Protein AF-A0A267FVJ4-F1 (afdb_monomer_lite)

Organism: NCBI:txid282301

InterPro domains:
  IPR012576 NADH dehydrogenase [ubiquinone] 1 beta subcomplex subunit 3 [PF08122] (53-110)
  IPR012576 NADH dehydrogenase [ubiquinone] 1 beta subcomplex subunit 3 [PTHR15082] (15-111)

Foldseek 3Di:
DCDDPPPPDPPDDDDDDDDDDDDDDDPDLVVQDLVQAVVLVVVQVVCVVVVHGDPCSSVCRVVRGPVNDDPVVNVVCCVVCVCVVVVVVVVVVVVVVVVVVVVVVVVVPPPPDDDDD

Sequence (117 aa):
YHINKQTKLAVSMGGDSHGHGTKWIPPDWRQYKIQDAPRVQQHVDRLAAIGLKDPWARNEVWRYHSEFYKPPNRWIMWLITRGAPYGIAAFGTVIVLEKLYGYVNRKHGHDGHAKHH

pLDDT: mean 78.07, std 19.04, range [36.47, 97.69]

Structure (mmCIF, N/CA/C/O backbone):
data_AF-A0A267FVJ4-F1
#
_entry.id   AF-A0A267FVJ4-F1
#
loop_
_atom_site.group_PDB
_atom_site.id
_atom_site.type_symbol
_atom_site.label_atom_id
_atom_site.label_alt_id
_atom_site.label_comp_id
_atom_site.label_asym_id
_atom_site.label_entity_id
_atom_site.label_seq_id
_atom_site.pdbx_PDB_ins_code
_atom_site.Cartn_x
_atom_site.Cartn_y
_atom_site.Cartn_z
_atom_site.occupancy
_atom_site.B_iso_or_equiv
_atom_site.auth_seq_id
_atom_site.auth_comp_id
_atom_site.auth_asym_id
_atom_site.auth_atom_id
_atom_site.pdbx_PDB_model_num
ATOM 1 N N . TYR A 1 1 ? -13.123 6.993 -12.124 1.00 36.47 1 TYR A N 1
ATOM 2 C CA . TYR A 1 1 ? -13.735 8.306 -11.835 1.00 36.47 1 TYR A CA 1
ATOM 3 C C . TYR A 1 1 ? -15.230 8.137 -11.588 1.00 36.47 1 TYR A C 1
ATOM 5 O O . TYR A 1 1 ? -16.004 8.196 -12.532 1.00 36.47 1 TYR A O 1
ATOM 13 N N . HIS A 1 2 ? -15.644 7.845 -10.354 1.00 37.25 2 HIS A N 1
ATOM 14 C CA . HIS A 1 2 ? -17.054 7.812 -9.937 1.00 37.25 2 HIS A CA 1
ATOM 15 C C . HIS A 1 2 ? -17.149 8.572 -8.611 1.00 37.25 2 HIS A C 1
ATOM 17 O O . HIS A 1 2 ? -17.049 7.991 -7.538 1.00 37.25 2 HIS A O 1
ATOM 23 N N . ILE A 1 3 ? -17.247 9.898 -8.697 1.00 46.06 3 ILE A N 1
ATOM 24 C CA . ILE A 1 3 ? -17.482 10.752 -7.531 1.00 46.06 3 ILE A CA 1
ATOM 25 C C . ILE A 1 3 ? -19.000 10.844 -7.370 1.00 46.06 3 ILE A C 1
ATOM 27 O O . ILE A 1 3 ? -19.703 11.321 -8.263 1.00 46.06 3 ILE A O 1
ATOM 31 N N . ASN A 1 4 ? -19.504 10.304 -6.261 1.00 48.50 4 ASN A N 1
ATOM 32 C CA . ASN A 1 4 ? -20.924 10.258 -5.931 1.00 48.50 4 ASN A CA 1
ATOM 33 C C . ASN A 1 4 ? -21.545 11.664 -5.890 1.00 48.50 4 ASN A C 1
ATOM 35 O O . ASN A 1 4 ? -21.039 12.576 -5.238 1.00 48.50 4 ASN A O 1
ATOM 39 N N . LYS A 1 5 ? -22.692 11.801 -6.562 1.00 43.50 5 LYS A N 1
ATOM 40 C CA . LYS A 1 5 ? -23.530 13.004 -6.705 1.00 43.50 5 LYS A CA 1
ATOM 41 C C . LYS A 1 5 ? -24.253 13.414 -5.403 1.00 43.50 5 LYS A C 1
ATOM 43 O O . LYS A 1 5 ? -25.448 13.680 -5.432 1.00 43.50 5 LYS A O 1
ATOM 48 N N . GLN A 1 6 ? -23.571 13.443 -4.258 1.00 41.16 6 GLN A N 1
ATOM 49 C CA . GLN A 1 6 ? -24.171 13.821 -2.962 1.00 41.16 6 GLN A CA 1
ATOM 50 C C . GLN A 1 6 ? -23.848 15.266 -2.536 1.00 41.16 6 GLN A C 1
ATOM 52 O O . GLN A 1 6 ? -24.253 15.720 -1.472 1.00 41.16 6 GLN A O 1
ATOM 57 N N . THR A 1 7 ? -23.174 16.046 -3.384 1.00 45.53 7 THR A N 1
ATOM 58 C CA . THR A 1 7 ? -22.703 17.409 -3.076 1.00 45.53 7 THR A CA 1
ATOM 59 C C . THR A 1 7 ? -23.783 18.501 -3.057 1.00 45.53 7 THR A C 1
ATOM 61 O O . THR A 1 7 ? -23.440 19.677 -2.984 1.00 45.53 7 THR A O 1
ATOM 64 N N . LYS A 1 8 ? -25.084 18.174 -3.108 1.00 44.53 8 LYS A N 1
ATOM 65 C CA . LYS A 1 8 ? -26.155 19.190 -3.201 1.00 44.53 8 LYS A CA 1
ATOM 66 C C . LYS A 1 8 ? -26.909 19.521 -1.911 1.00 44.53 8 LYS A C 1
ATOM 68 O O . LYS A 1 8 ? -27.762 20.396 -1.958 1.00 44.53 8 LYS A O 1
ATOM 73 N N . LEU A 1 9 ? -26.599 18.912 -0.767 1.00 46.81 9 LEU A N 1
ATOM 74 C CA . LEU A 1 9 ? -27.324 19.182 0.486 1.00 46.81 9 LEU A CA 1
ATOM 75 C C . LEU A 1 9 ? -26.365 19.450 1.653 1.00 46.81 9 LEU A C 1
ATOM 77 O O . LEU A 1 9 ? -26.412 18.792 2.686 1.00 46.81 9 LEU A O 1
ATOM 81 N N . ALA A 1 10 ? -25.468 20.424 1.491 1.00 48.44 10 ALA A N 1
ATOM 82 C CA . ALA A 1 10 ? -24.702 20.958 2.612 1.00 48.44 10 ALA A CA 1
ATOM 83 C C . ALA A 1 10 ? -25.587 21.940 3.399 1.00 48.44 10 ALA A C 1
ATOM 85 O O . ALA A 1 10 ? -25.569 23.146 3.159 1.00 48.44 10 ALA A O 1
ATOM 86 N N . VAL A 1 11 ? -26.389 21.411 4.327 1.00 45.78 11 VAL A N 1
ATOM 87 C CA . VAL A 1 11 ? -26.979 22.214 5.402 1.00 45.78 11 VAL A CA 1
ATOM 88 C C . VAL A 1 11 ? -25.825 22.760 6.241 1.00 45.78 11 VAL A C 1
ATOM 90 O O . VAL A 1 11 ? -25.081 22.025 6.887 1.00 45.78 11 VAL A O 1
ATOM 93 N N . SER A 1 12 ? -25.656 24.074 6.148 1.00 55.22 12 SER A N 1
ATOM 94 C CA . SER A 1 12 ? -24.748 24.887 6.943 1.00 55.22 12 SER A CA 1
ATOM 95 C C . SER A 1 12 ? -25.105 24.779 8.425 1.00 55.22 12 SER A C 1
ATOM 97 O O . SER A 1 12 ? -26.058 25.418 8.859 1.00 55.22 12 SER A O 1
ATOM 99 N N . MET A 1 13 ? -24.330 24.030 9.212 1.00 50.88 13 MET A N 1
ATOM 100 C CA . MET A 1 13 ? -24.300 24.187 10.670 1.00 50.88 13 MET A CA 1
ATOM 101 C C . MET A 1 13 ? -22.864 24.073 11.202 1.00 50.88 13 MET A C 1
ATOM 103 O O . MET A 1 13 ? -22.277 22.996 11.184 1.00 50.88 13 MET A O 1
ATOM 107 N N . GLY A 1 14 ? -22.339 25.205 11.694 1.00 43.03 14 GLY A N 1
ATOM 108 C CA . GLY A 1 14 ? -21.360 25.264 12.789 1.00 43.03 14 GLY A CA 1
ATOM 109 C C . GLY A 1 14 ? -19.920 25.684 12.458 1.00 43.03 14 GLY A C 1
ATOM 110 O O . GLY A 1 14 ? -19.122 24.843 12.062 1.00 43.03 14 GLY A O 1
ATOM 111 N N . GLY A 1 15 ? -19.581 26.952 12.747 1.00 44.69 15 GLY A N 1
ATOM 112 C CA . GLY A 1 15 ? -18.303 27.333 13.381 1.00 44.69 15 GLY A CA 1
ATOM 113 C C . GLY A 1 15 ? -17.193 27.942 12.514 1.00 44.69 15 GLY A C 1
ATOM 114 O O . GLY A 1 15 ? -16.357 27.211 11.999 1.00 44.69 15 GLY A O 1
ATOM 115 N N . ASP A 1 16 ? -17.224 29.274 12.389 1.00 48.03 16 ASP A N 1
ATOM 116 C CA . ASP A 1 16 ? -16.135 30.281 12.395 1.00 48.03 16 ASP A CA 1
ATOM 117 C C . ASP A 1 16 ? -14.675 29.887 12.060 1.00 48.03 16 ASP A C 1
ATOM 119 O O . ASP A 1 16 ? -14.141 28.939 12.616 1.00 48.03 16 ASP A O 1
ATOM 123 N N . SER A 1 17 ? -13.864 30.543 11.214 1.00 53.19 17 SER A N 1
ATOM 124 C CA . SER A 1 17 ? -13.786 31.865 10.543 1.00 53.19 17 SER A CA 1
ATOM 125 C C . SER A 1 17 ? -12.394 32.494 10.754 1.00 53.19 17 SER A C 1
ATOM 127 O O . SER A 1 17 ? -12.295 33.619 11.216 1.00 53.19 17 SER A O 1
ATOM 129 N N . HIS A 1 18 ? -11.298 31.831 10.350 1.00 49.66 18 HIS A N 1
ATOM 130 C CA . HIS A 1 18 ? -10.003 32.495 10.091 1.00 49.66 18 HIS A CA 1
ATOM 131 C C . HIS A 1 18 ? -9.496 32.104 8.698 1.00 49.66 18 HIS A C 1
ATOM 133 O O . HIS A 1 18 ? -9.329 30.928 8.377 1.00 49.66 18 HIS A O 1
ATOM 139 N N . GLY A 1 19 ? -9.369 33.109 7.832 1.00 51.84 19 GLY A N 1
ATOM 140 C CA . GLY A 1 19 ? -9.182 32.937 6.400 1.00 51.84 19 GLY A CA 1
ATOM 141 C C . GLY A 1 19 ? -7.773 32.511 6.022 1.00 51.84 19 GLY A C 1
ATOM 142 O O . GLY A 1 19 ? -6.852 33.278 6.225 1.00 51.84 19 GLY A O 1
ATOM 143 N N . HIS A 1 20 ? -7.650 31.346 5.384 1.00 53.75 20 HIS A N 1
ATOM 144 C CA . HIS A 1 20 ? -6.640 31.022 4.375 1.00 53.75 20 HIS A CA 1
ATOM 145 C C . HIS A 1 20 ? -7.162 29.836 3.549 1.00 53.75 20 HIS A C 1
ATOM 147 O O . HIS A 1 20 ? -7.369 28.752 4.084 1.00 53.75 20 HIS A O 1
ATOM 153 N N . GLY A 1 21 ? -7.355 30.032 2.242 1.00 55.88 21 GLY A N 1
ATOM 154 C CA . GLY A 1 21 ? -7.611 28.943 1.295 1.00 55.88 21 GLY A CA 1
ATOM 155 C C . GLY A 1 21 ? -9.002 28.305 1.382 1.00 55.88 21 GLY A C 1
ATOM 156 O O . GLY A 1 21 ? -9.750 28.477 2.338 1.00 55.88 21 GLY A O 1
ATOM 157 N N . THR A 1 22 ? -9.372 27.596 0.317 1.00 63.12 22 THR A N 1
ATOM 158 C CA . THR A 1 22 ? -10.612 26.816 0.191 1.00 63.12 22 THR A CA 1
ATOM 159 C C . THR A 1 22 ? -10.974 26.112 1.498 1.00 63.12 22 THR A C 1
ATOM 161 O O . THR A 1 22 ? -10.163 25.335 2.001 1.00 63.12 22 THR A O 1
ATOM 164 N N . LYS A 1 23 ? -12.187 26.360 2.018 1.00 77.56 23 LYS A N 1
ATOM 165 C CA . LYS A 1 23 ? -12.740 25.686 3.202 1.00 77.56 23 LYS A CA 1
ATOM 166 C C . LYS A 1 23 ? -12.528 24.183 3.045 1.00 77.56 23 LYS A C 1
ATOM 168 O O . LYS A 1 23 ? -13.168 23.557 2.202 1.00 77.56 23 LYS A O 1
ATOM 173 N N . TRP A 1 24 ? -11.596 23.621 3.810 1.00 79.19 24 TRP A N 1
ATOM 174 C CA . TRP A 1 24 ? -11.385 22.183 3.816 1.00 79.19 24 TRP A CA 1
ATOM 175 C C . TRP A 1 24 ? -12.647 21.539 4.383 1.00 79.19 24 TRP A C 1
ATOM 177 O O . TRP A 1 24 ? -13.044 21.814 5.515 1.00 79.19 24 TRP A O 1
ATOM 187 N N . ILE A 1 25 ? -13.317 20.741 3.557 1.00 83.56 25 ILE A N 1
ATOM 188 C CA . ILE A 1 25 ? -14.493 19.982 3.965 1.00 83.56 25 ILE A CA 1
ATOM 189 C C . ILE A 1 25 ? -13.978 18.588 4.328 1.00 83.56 25 ILE A C 1
ATOM 191 O O . ILE A 1 25 ? -13.548 17.867 3.419 1.00 83.56 25 ILE A O 1
ATOM 195 N N . PRO A 1 26 ? -13.971 18.203 5.619 1.00 81.06 26 PRO A N 1
ATOM 196 C CA . PRO A 1 26 ? -13.640 16.840 6.001 1.00 81.06 26 PRO A CA 1
ATOM 197 C C . PRO A 1 26 ? -14.568 15.875 5.261 1.00 81.06 26 PRO A C 1
ATOM 199 O O . PRO A 1 26 ? -15.771 16.139 5.161 1.00 81.06 26 PRO A O 1
ATOM 202 N N . PRO A 1 27 ? -14.045 14.757 4.742 1.00 83.81 27 PRO A N 1
ATOM 203 C CA . PRO A 1 27 ? -14.901 13.769 4.119 1.00 83.81 27 PRO A CA 1
ATOM 204 C C . PRO A 1 27 ? -15.776 13.081 5.181 1.00 83.81 27 PRO A C 1
ATOM 206 O O . PRO A 1 27 ? -15.393 12.994 6.351 1.00 83.81 27 PRO A O 1
ATOM 209 N N . ASP A 1 28 ? -16.958 12.602 4.782 1.00 88.00 28 ASP A N 1
ATOM 210 C CA . ASP A 1 28 ? -17.915 11.980 5.707 1.00 88.00 28 ASP A CA 1
ATOM 211 C C . ASP A 1 28 ? -17.288 10.755 6.388 1.00 88.00 28 ASP A C 1
ATOM 213 O O . ASP A 1 28 ? -16.820 9.825 5.734 1.00 88.00 28 ASP A O 1
ATOM 217 N N . TRP A 1 29 ? -17.310 10.727 7.719 1.00 83.81 29 TRP A N 1
ATOM 218 C CA . TRP A 1 29 ? -16.747 9.643 8.521 1.00 83.81 29 TRP A CA 1
ATOM 219 C C . TRP A 1 29 ? -17.422 8.289 8.257 1.00 83.81 29 TRP A C 1
ATOM 221 O O . TRP A 1 29 ? -16.806 7.242 8.465 1.00 83.81 29 TRP A O 1
ATOM 231 N N . ARG A 1 30 ? -18.678 8.286 7.788 1.00 88.38 30 ARG A N 1
ATOM 232 C CA . ARG A 1 30 ? -19.457 7.066 7.508 1.00 88.38 30 ARG A CA 1
ATOM 233 C C . ARG A 1 30 ? -18.926 6.258 6.330 1.00 88.38 30 ARG A C 1
ATOM 235 O O . ARG A 1 30 ? -19.276 5.086 6.199 1.00 88.38 30 ARG A O 1
ATOM 242 N N . GLN A 1 31 ? -18.099 6.866 5.483 1.00 87.50 31 GLN A N 1
ATOM 243 C CA . GLN A 1 31 ? -17.513 6.178 4.338 1.00 87.50 31 GLN A CA 1
ATOM 244 C C . GLN A 1 31 ? -16.462 5.138 4.754 1.00 87.50 31 GLN A C 1
ATOM 246 O O . GLN A 1 31 ? -16.230 4.188 4.019 1.00 87.50 31 GLN A O 1
ATOM 251 N N . TYR A 1 32 ? -15.842 5.289 5.930 1.00 87.50 32 TYR A N 1
ATOM 252 C CA . TYR A 1 32 ? -14.772 4.405 6.384 1.00 87.50 32 TYR A CA 1
ATOM 253 C C . TYR A 1 32 ? -15.344 3.142 7.037 1.00 87.50 32 TYR A C 1
ATOM 255 O O . TYR A 1 32 ? -15.692 3.137 8.225 1.00 87.50 32 TYR A O 1
ATOM 263 N N . LYS A 1 33 ? -15.428 2.049 6.271 1.00 90.44 33 LYS A N 1
ATOM 264 C CA . LYS A 1 33 ? -15.848 0.732 6.771 1.00 90.44 33 LYS A CA 1
ATOM 265 C C . LYS A 1 33 ? -14.640 -0.179 6.960 1.00 90.44 33 LYS A C 1
ATOM 267 O O . LYS A 1 33 ? -13.682 -0.142 6.199 1.00 90.44 33 LYS A O 1
ATOM 272 N N . ILE A 1 34 ? -14.706 -1.051 7.967 1.00 87.88 34 ILE A N 1
ATOM 273 C CA . ILE A 1 34 ? -13.615 -1.992 8.294 1.00 87.88 34 ILE A CA 1
ATOM 274 C C . ILE A 1 34 ? -13.311 -2.929 7.109 1.00 87.88 34 ILE A C 1
ATOM 276 O O . ILE A 1 34 ? -12.156 -3.260 6.857 1.00 87.88 34 ILE A O 1
ATOM 280 N N . GLN A 1 35 ? -14.342 -3.266 6.332 1.00 87.44 35 GLN A N 1
ATOM 281 C CA . GLN A 1 35 ? -14.269 -4.109 5.134 1.00 87.44 35 GLN A CA 1
ATOM 282 C C . GLN A 1 35 ? -13.340 -3.540 4.049 1.00 87.44 35 GLN A C 1
ATOM 284 O O . GLN A 1 35 ? -12.730 -4.304 3.305 1.00 87.44 35 GLN A O 1
ATOM 289 N N . ASP A 1 36 ? -13.182 -2.216 3.991 1.00 87.88 36 ASP A N 1
ATOM 290 C CA . ASP A 1 36 ? -12.381 -1.536 2.967 1.00 87.88 36 ASP A CA 1
ATOM 291 C C . ASP A 1 36 ? -10.876 -1.505 3.309 1.00 87.88 36 ASP A C 1
ATOM 293 O O . ASP A 1 36 ? -10.045 -1.069 2.501 1.00 87.88 36 ASP A O 1
ATOM 297 N N . ALA A 1 37 ? -10.509 -1.990 4.503 1.00 90.62 37 ALA A N 1
ATOM 298 C CA . ALA A 1 37 ? -9.147 -2.052 5.019 1.00 90.62 37 ALA A CA 1
ATOM 299 C C . ALA A 1 37 ? -8.792 -3.489 5.465 1.00 90.62 37 ALA A C 1
ATOM 301 O O . ALA A 1 37 ? -8.918 -3.829 6.646 1.00 90.62 37 ALA A O 1
ATOM 302 N N . PRO A 1 38 ? -8.258 -4.336 4.559 1.00 90.44 38 PRO A N 1
ATOM 303 C CA . PRO A 1 38 ? -7.976 -5.749 4.841 1.00 90.44 38 PRO A CA 1
ATOM 304 C C . PRO A 1 38 ? -7.093 -5.985 6.072 1.00 90.44 38 PRO A C 1
ATOM 306 O O . PRO A 1 38 ? -7.283 -6.947 6.810 1.00 90.44 38 PRO A O 1
ATOM 309 N N . ARG A 1 39 ? -6.134 -5.087 6.329 1.00 89.00 39 ARG A N 1
ATOM 310 C CA . ARG A 1 39 ? -5.226 -5.189 7.480 1.00 89.00 39 ARG A CA 1
ATOM 311 C C . ARG A 1 39 ? -5.939 -4.959 8.816 1.00 89.00 39 ARG A C 1
ATOM 313 O O . ARG A 1 39 ? -5.615 -5.626 9.796 1.00 89.00 39 ARG A O 1
ATOM 320 N N . VAL A 1 40 ? -6.896 -4.031 8.844 1.00 92.31 40 VAL A N 1
ATOM 321 C CA . VAL A 1 40 ? -7.716 -3.748 10.031 1.00 92.31 40 VAL A CA 1
ATOM 322 C C . VAL A 1 40 ? -8.688 -4.900 10.258 1.00 92.31 40 VAL A C 1
ATOM 324 O O . VAL A 1 40 ? -8.799 -5.378 11.381 1.00 92.31 40 VAL A O 1
ATOM 327 N N . GLN A 1 41 ? -9.304 -5.422 9.193 1.00 93.38 41 GLN A N 1
ATOM 328 C CA . GLN A 1 41 ? -10.161 -6.606 9.280 1.00 93.38 41 GLN A CA 1
ATOM 329 C C . GLN A 1 41 ? -9.410 -7.800 9.898 1.00 93.38 41 GLN A C 1
ATOM 331 O O . GLN A 1 41 ? -9.855 -8.344 10.901 1.00 93.38 41 GLN A O 1
ATOM 336 N N . GLN A 1 42 ? -8.202 -8.113 9.416 1.00 93.25 42 GLN A N 1
ATOM 337 C CA . GLN A 1 42 ? -7.352 -9.167 9.994 1.00 93.25 42 GLN A CA 1
ATOM 338 C C . GLN A 1 42 ? -6.965 -8.925 11.461 1.00 93.25 42 GLN A C 1
ATOM 340 O O . GLN A 1 42 ? -6.647 -9.865 12.191 1.00 93.25 42 GLN A O 1
ATOM 345 N N . HIS A 1 43 ? -6.882 -7.667 11.896 1.00 93.88 43 HIS A N 1
ATOM 346 C CA . HIS A 1 43 ? -6.633 -7.346 13.297 1.00 93.88 43 HIS A CA 1
ATOM 347 C C . HIS A 1 43 ? -7.872 -7.627 14.148 1.00 93.88 43 HIS A C 1
ATOM 349 O O . HIS A 1 43 ? -7.763 -8.322 15.156 1.00 93.88 43 HIS A O 1
ATOM 355 N N . VAL A 1 44 ? -9.041 -7.169 13.693 1.00 94.56 44 VAL A N 1
ATOM 356 C CA . VAL A 1 44 ? -10.332 -7.421 14.342 1.00 94.56 44 VAL A CA 1
ATOM 357 C C . VAL A 1 44 ? -10.621 -8.918 14.427 1.00 94.56 44 VAL A C 1
ATOM 359 O O . VAL A 1 44 ? -11.005 -9.383 15.493 1.00 94.56 44 VAL A O 1
ATOM 362 N N . ASP A 1 45 ? -10.366 -9.686 13.367 1.00 94.62 45 ASP A N 1
ATOM 363 C CA . ASP A 1 45 ? -10.596 -11.136 13.351 1.00 94.62 45 ASP A CA 1
ATOM 364 C C . ASP A 1 45 ? -9.696 -11.866 14.364 1.00 94.62 45 ASP A C 1
ATOM 366 O O . ASP A 1 45 ? -10.148 -12.760 15.079 1.00 94.62 45 ASP A O 1
ATOM 370 N N . ARG A 1 46 ? -8.429 -11.445 14.494 1.00 95.44 46 ARG A N 1
ATOM 371 C CA . ARG A 1 46 ? -7.504 -11.988 15.506 1.00 95.44 46 ARG A CA 1
ATOM 372 C C . ARG A 1 46 ? -7.926 -11.641 16.929 1.00 95.44 46 ARG A C 1
ATOM 374 O O . ARG A 1 46 ? -7.780 -12.476 17.815 1.00 95.44 46 ARG A O 1
ATOM 381 N N . LEU A 1 47 ? -8.435 -10.431 17.152 1.00 95.38 47 LEU A N 1
ATOM 382 C CA . LEU A 1 47 ? -8.971 -10.035 18.453 1.00 95.38 47 LEU A CA 1
ATOM 383 C C . LEU A 1 47 ? -10.256 -10.803 18.777 1.00 95.38 47 LEU A C 1
ATOM 385 O O . LEU A 1 47 ? -10.406 -11.307 19.885 1.00 95.38 47 LEU A O 1
ATOM 389 N N . ALA A 1 48 ? -11.139 -10.982 17.797 1.00 94.88 48 ALA A N 1
ATOM 390 C CA . ALA A 1 48 ? -12.358 -11.761 17.963 1.00 94.88 48 ALA A CA 1
ATOM 391 C C . ALA A 1 48 ? -12.053 -13.228 18.306 1.00 94.88 48 ALA A C 1
ATOM 393 O O . ALA A 1 48 ? -12.739 -13.809 19.144 1.00 94.88 48 ALA A O 1
ATOM 394 N N . ALA A 1 49 ? -10.984 -13.802 17.739 1.00 96.06 49 ALA A N 1
ATOM 395 C CA . ALA A 1 49 ? -10.530 -15.157 18.058 1.00 96.06 49 ALA A CA 1
ATOM 396 C C . ALA A 1 49 ? -10.115 -15.339 19.531 1.00 96.06 49 ALA A C 1
ATOM 398 O O . ALA A 1 49 ? -10.200 -16.447 20.052 1.00 96.06 49 ALA A O 1
ATOM 399 N N . ILE A 1 50 ? -9.705 -14.265 20.212 1.00 96.56 50 ILE A N 1
ATOM 400 C CA . ILE A 1 50 ? -9.398 -14.260 21.653 1.00 96.56 50 ILE A CA 1
ATOM 401 C C . ILE A 1 50 ? -10.542 -13.670 22.501 1.00 96.56 50 ILE A C 1
ATOM 403 O O . ILE A 1 50 ? -10.363 -13.425 23.691 1.00 96.56 50 ILE A O 1
ATOM 407 N N . GLY A 1 51 ? -11.712 -13.418 21.902 1.00 95.50 51 GLY A N 1
ATOM 408 C CA . GLY A 1 51 ? -12.878 -12.840 22.579 1.00 95.50 51 GLY A CA 1
ATOM 409 C C . GLY A 1 51 ? -12.779 -11.336 22.865 1.00 95.50 51 GLY A C 1
ATOM 410 O O . GLY A 1 51 ? -13.590 -10.805 23.623 1.00 95.50 51 GLY A O 1
ATOM 411 N N . LEU A 1 52 ? -11.810 -10.633 22.270 1.00 95.94 52 LEU A N 1
ATOM 412 C CA . LEU A 1 52 ? -11.615 -9.193 22.434 1.00 95.94 52 LEU A CA 1
ATOM 413 C C . LEU A 1 52 ? -12.215 -8.406 21.265 1.00 95.94 52 LEU A C 1
ATOM 415 O O . LEU A 1 52 ? -12.237 -8.853 20.118 1.00 95.94 52 LEU A O 1
ATOM 419 N N . LYS A 1 53 ? -12.666 -7.183 21.549 1.00 92.56 53 LYS A N 1
ATOM 420 C CA . LYS A 1 53 ? -13.190 -6.254 20.546 1.00 92.56 53 LYS A CA 1
ATOM 421 C C . LYS A 1 53 ? -12.486 -4.912 20.665 1.00 92.56 53 LYS A C 1
ATOM 423 O O . LYS A 1 53 ? -12.538 -4.289 21.720 1.00 92.56 53 LYS A O 1
ATOM 428 N N . ASP A 1 54 ? -11.884 -4.458 19.571 1.00 93.06 54 ASP A N 1
ATOM 429 C CA . ASP A 1 54 ? -11.286 -3.126 19.497 1.00 93.06 54 ASP A CA 1
ATOM 430 C C . ASP A 1 54 ? -12.341 -2.069 19.103 1.00 93.06 54 ASP A C 1
ATOM 432 O O . ASP A 1 54 ? -12.898 -2.135 18.000 1.00 93.06 54 ASP A O 1
ATOM 436 N N . PRO A 1 55 ? -12.647 -1.087 19.974 1.00 92.31 55 PRO A N 1
ATOM 437 C CA . PRO A 1 55 ? -13.571 -0.002 19.651 1.00 92.31 55 PRO A CA 1
ATOM 438 C C . PRO A 1 55 ? -12.995 1.012 18.646 1.00 92.31 55 PRO A C 1
ATOM 440 O O . PRO A 1 55 ? -13.768 1.726 18.003 1.00 92.31 55 PRO A O 1
ATOM 443 N N . TRP A 1 56 ? -11.670 1.066 18.474 1.00 92.50 56 TRP A N 1
ATOM 444 C CA . TRP A 1 56 ? -10.975 2.028 17.614 1.00 92.50 56 TRP A CA 1
ATOM 445 C C . TRP A 1 56 ? -10.691 1.514 16.204 1.00 92.50 56 TRP A C 1
ATOM 447 O O . TRP A 1 56 ? -10.269 2.303 15.360 1.00 92.50 56 TRP A O 1
ATOM 457 N N . ALA A 1 57 ? -11.018 0.258 15.894 1.00 90.62 57 ALA A N 1
ATOM 458 C CA . ALA A 1 57 ? -10.745 -0.350 14.592 1.00 90.62 57 ALA A CA 1
ATOM 459 C C . ALA A 1 57 ? -11.224 0.513 13.409 1.00 90.62 57 ALA A C 1
ATOM 461 O O . ALA A 1 57 ? -10.534 0.650 12.404 1.00 90.62 57 ALA A O 1
ATOM 462 N N . ARG A 1 58 ? -12.380 1.180 13.537 1.00 90.81 58 ARG A N 1
ATOM 463 C CA . ARG A 1 58 ? -12.904 2.076 12.489 1.00 90.81 58 ARG A CA 1
ATOM 464 C C . ARG A 1 58 ? -12.048 3.326 12.279 1.00 90.81 58 ARG A C 1
ATOM 466 O O . ARG A 1 58 ? -11.931 3.797 11.153 1.00 90.81 58 ARG A O 1
ATOM 473 N N . ASN A 1 59 ? -11.444 3.852 13.341 1.00 91.50 59 ASN A N 1
ATOM 474 C CA . ASN A 1 59 ? -10.539 4.993 13.256 1.00 91.50 59 ASN A CA 1
ATOM 475 C C . ASN A 1 59 ? -9.251 4.634 12.505 1.00 91.50 59 ASN A C 1
ATOM 477 O O . ASN A 1 59 ? -8.654 5.498 11.884 1.00 91.50 59 ASN A O 1
ATOM 481 N N . GLU A 1 60 ? -8.820 3.375 12.498 1.00 89.62 60 GLU A N 1
ATOM 482 C CA . GLU A 1 60 ? -7.618 2.981 11.755 1.00 89.62 60 GLU A CA 1
ATOM 483 C C . GLU A 1 60 ? -7.864 2.771 10.255 1.00 89.62 60 GLU A C 1
ATOM 485 O O . GLU A 1 60 ? -6.917 2.729 9.463 1.00 89.62 60 GLU A O 1
ATOM 490 N N . VAL A 1 61 ? -9.132 2.680 9.841 1.00 91.69 61 VAL A N 1
ATOM 491 C CA . VAL A 1 61 ? -9.516 2.402 8.453 1.00 91.69 61 VAL A CA 1
ATOM 492 C C . VAL A 1 61 ? -8.986 3.462 7.499 1.00 91.69 61 VAL A C 1
ATOM 494 O O . VAL A 1 61 ? -8.483 3.093 6.447 1.00 91.69 61 VAL A O 1
ATOM 497 N N . TRP A 1 62 ? -9.023 4.755 7.842 1.00 87.12 62 TRP A N 1
ATOM 498 C CA . TRP A 1 62 ? -8.561 5.805 6.918 1.00 87.12 62 TRP A CA 1
ATOM 499 C C . TRP A 1 62 ? -7.081 5.642 6.540 1.00 87.12 62 TRP A C 1
ATOM 501 O O . TRP A 1 62 ? -6.690 5.956 5.418 1.00 87.12 62 TRP A O 1
ATOM 511 N N . ARG A 1 63 ? -6.260 5.111 7.456 1.00 85.62 63 ARG A N 1
ATOM 512 C CA . ARG A 1 63 ? -4.822 4.904 7.244 1.00 85.62 63 ARG A CA 1
ATOM 513 C C . ARG A 1 63 ? -4.535 3.669 6.395 1.00 85.62 63 ARG A C 1
ATOM 515 O O . ARG A 1 63 ? -3.583 3.665 5.619 1.00 85.62 63 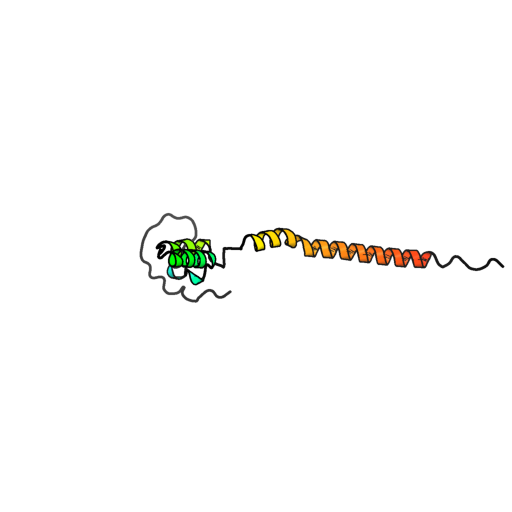ARG A O 1
ATOM 522 N N . TYR A 1 64 ? -5.339 2.623 6.561 1.00 87.62 64 TYR A N 1
ATOM 523 C CA . TYR A 1 64 ? -5.165 1.338 5.878 1.00 87.62 64 TYR A CA 1
ATOM 524 C C . TYR A 1 64 ? -6.176 1.099 4.758 1.00 87.62 64 TYR A C 1
ATOM 526 O O . TYR A 1 64 ? -6.277 -0.020 4.251 1.00 87.62 64 TYR A O 1
ATOM 534 N N . HIS A 1 65 ? -6.908 2.141 4.372 1.00 86.69 65 HIS A N 1
ATOM 535 C CA . HIS A 1 65 ? -7.870 2.090 3.289 1.00 86.69 65 HIS A CA 1
ATOM 536 C C . HIS A 1 65 ? -7.167 1.644 2.008 1.00 86.69 65 HIS A C 1
ATOM 538 O O . HIS A 1 65 ? -6.073 2.122 1.693 1.00 86.69 65 HIS A O 1
ATOM 544 N N . SER A 1 66 ? -7.801 0.740 1.265 1.00 77.44 66 SER A N 1
ATOM 545 C CA . SER A 1 66 ? -7.241 0.129 0.051 1.00 77.44 66 SER A CA 1
ATOM 546 C C . SER A 1 66 ? -6.769 1.134 -1.011 1.00 77.44 66 SER A C 1
ATOM 548 O O . SER A 1 66 ? -5.842 0.842 -1.766 1.00 77.44 66 SER A O 1
ATOM 550 N N . GLU A 1 67 ? -7.363 2.329 -1.048 1.00 78.81 67 GLU A N 1
ATOM 551 C CA . GLU A 1 67 ? -6.982 3.406 -1.971 1.00 78.81 67 GLU A CA 1
ATOM 552 C C . GLU A 1 67 ? -5.621 4.042 -1.648 1.00 78.81 67 GLU A C 1
ATOM 554 O O . GLU A 1 67 ? -4.873 4.404 -2.558 1.00 78.81 67 GLU A O 1
ATOM 559 N N . PHE A 1 68 ? -5.277 4.162 -0.364 1.00 77.75 68 PHE A N 1
ATOM 560 C CA . PHE A 1 68 ? -4.056 4.841 0.083 1.00 77.75 68 PHE A CA 1
ATOM 561 C C . PHE A 1 68 ? -2.955 3.851 0.456 1.00 77.75 68 PHE A C 1
ATOM 563 O O . PHE A 1 68 ? -1.768 4.107 0.241 1.00 77.75 68 PHE A O 1
ATOM 570 N N . TYR A 1 69 ? -3.338 2.698 1.000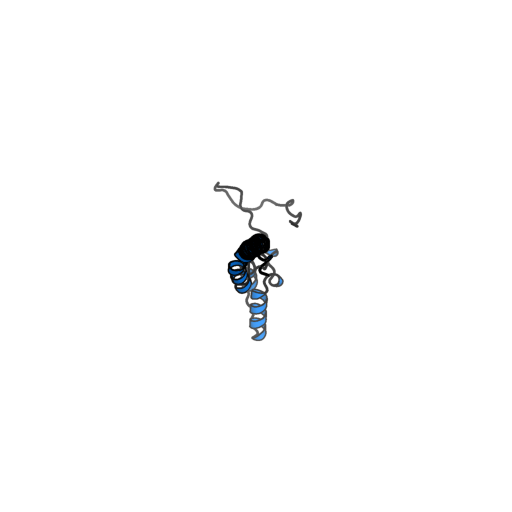 1.00 78.56 69 TYR A N 1
ATOM 571 C CA . TYR A 1 69 ? -2.399 1.701 1.475 1.00 78.56 69 TYR A CA 1
ATOM 572 C C . TYR A 1 69 ? -1.920 0.807 0.332 1.00 78.56 69 TYR A C 1
ATOM 574 O O . TYR A 1 69 ? -2.617 -0.097 -0.132 1.00 78.56 69 TYR A O 1
ATOM 582 N N . LYS A 1 70 ? -0.672 1.017 -0.092 1.00 76.31 70 LYS A N 1
ATOM 583 C CA . LYS A 1 70 ? 0.033 0.063 -0.949 1.00 76.31 70 LYS A CA 1
ATOM 584 C C . LYS A 1 70 ? 0.806 -0.916 -0.069 1.00 76.31 70 LYS A C 1
ATOM 586 O O . LYS A 1 70 ? 1.599 -0.471 0.761 1.00 76.31 70 LYS A O 1
ATOM 591 N N . PRO A 1 71 ? 0.626 -2.235 -0.247 1.00 78.75 71 PRO A N 1
ATOM 592 C CA . PRO A 1 71 ? 1.401 -3.193 0.518 1.00 78.75 71 PRO A CA 1
ATOM 593 C C . PRO A 1 71 ? 2.896 -3.042 0.164 1.00 78.75 71 PRO A C 1
ATOM 595 O O . PRO A 1 71 ? 3.232 -2.752 -0.992 1.00 78.75 71 PRO A O 1
ATOM 598 N N . PRO A 1 72 ? 3.805 -3.209 1.143 1.00 79.19 72 PRO A N 1
ATOM 599 C CA . PRO A 1 72 ? 5.223 -2.876 0.989 1.00 79.19 72 PRO A CA 1
ATOM 600 C C . PRO A 1 72 ? 5.898 -3.673 -0.133 1.00 79.19 72 PRO A C 1
ATOM 602 O O . PRO A 1 72 ? 6.719 -3.133 -0.866 1.00 79.19 72 PRO A O 1
ATOM 605 N N . ASN A 1 73 ? 5.486 -4.925 -0.344 1.00 81.75 73 ASN A N 1
ATOM 606 C CA . ASN A 1 73 ? 5.963 -5.765 -1.444 1.00 81.75 73 ASN A CA 1
ATOM 607 C C . ASN A 1 73 ? 5.668 -5.164 -2.833 1.00 81.75 73 ASN A C 1
ATOM 609 O O . ASN A 1 73 ? 6.539 -5.153 -3.700 1.00 81.75 73 ASN A O 1
ATOM 613 N N . ARG A 1 74 ? 4.466 -4.617 -3.042 1.00 81.94 74 ARG A N 1
ATOM 614 C CA . ARG A 1 74 ? 4.053 -3.984 -4.299 1.00 81.94 74 ARG A CA 1
ATOM 615 C C . ARG A 1 74 ? 4.804 -2.675 -4.522 1.00 81.94 74 ARG A C 1
ATOM 617 O O . ARG A 1 74 ? 5.139 -2.364 -5.659 1.00 81.94 74 ARG A O 1
ATOM 624 N N . TRP A 1 75 ? 5.083 -1.924 -3.457 1.00 83.81 75 TRP A N 1
ATOM 625 C CA . TRP A 1 75 ? 5.876 -0.698 -3.540 1.00 83.81 75 TRP A CA 1
ATOM 626 C C . TRP A 1 75 ? 7.341 -0.979 -3.894 1.00 83.81 75 TRP A C 1
ATOM 628 O O . TRP A 1 75 ? 7.867 -0.359 -4.815 1.00 83.81 75 TRP A O 1
ATOM 638 N N . ILE A 1 76 ? 7.968 -1.961 -3.239 1.00 87.12 76 ILE A N 1
ATOM 639 C CA . ILE A 1 76 ? 9.348 -2.377 -3.530 1.00 87.12 76 ILE A CA 1
ATOM 640 C C . ILE A 1 76 ? 9.462 -2.893 -4.966 1.00 87.12 76 ILE A C 1
ATOM 642 O O . ILE A 1 76 ? 10.339 -2.451 -5.705 1.00 87.12 76 ILE A O 1
ATOM 646 N N . MET A 1 77 ? 8.549 -3.771 -5.394 1.00 87.69 77 MET A N 1
ATOM 647 C CA . MET A 1 77 ? 8.557 -4.259 -6.774 1.00 87.69 77 MET A CA 1
ATOM 648 C C . MET A 1 77 ? 8.387 -3.121 -7.769 1.00 87.69 77 MET A C 1
ATOM 650 O O . MET A 1 77 ? 9.153 -3.043 -8.719 1.00 87.69 77 MET A O 1
ATOM 654 N N . TRP A 1 78 ? 7.470 -2.184 -7.519 1.00 88.56 78 TRP A N 1
ATOM 655 C CA . TRP A 1 78 ? 7.317 -1.006 -8.369 1.00 88.56 78 TRP A CA 1
ATOM 656 C C . TRP A 1 78 ? 8.598 -0.159 -8.446 1.00 88.56 78 TRP A C 1
ATOM 658 O O . TRP A 1 78 ? 8.974 0.278 -9.532 1.00 88.56 78 TRP A O 1
ATOM 668 N N . LEU A 1 79 ? 9.303 0.046 -7.328 1.00 87.50 79 LEU A N 1
ATOM 669 C CA . LEU A 1 79 ? 10.575 0.776 -7.314 1.00 87.50 79 LEU A CA 1
ATOM 670 C C . LEU A 1 79 ? 11.665 0.099 -8.146 1.00 87.50 79 LEU A C 1
ATOM 672 O O . LEU A 1 79 ? 12.436 0.798 -8.804 1.00 87.50 79 LEU A O 1
ATOM 676 N N . ILE A 1 80 ? 11.723 -1.233 -8.118 1.00 88.75 80 ILE A N 1
ATOM 677 C CA . ILE A 1 80 ? 12.699 -2.019 -8.878 1.00 88.75 80 ILE A CA 1
ATOM 678 C C . ILE A 1 80 ? 12.314 -2.046 -10.364 1.00 88.75 80 ILE A C 1
ATOM 680 O O . ILE A 1 80 ? 13.146 -1.795 -11.232 1.00 88.75 80 ILE A O 1
ATOM 684 N N . THR A 1 81 ? 11.045 -2.301 -10.685 1.00 91.75 81 THR A N 1
ATOM 685 C CA . THR A 1 81 ? 10.607 -2.552 -12.065 1.00 91.75 81 THR A CA 1
ATOM 686 C C . THR A 1 81 ? 10.263 -1.292 -12.854 1.00 91.75 81 THR A C 1
ATOM 688 O O . THR A 1 81 ? 10.114 -1.379 -14.071 1.00 91.75 81 THR A O 1
ATOM 691 N N . ARG A 1 82 ? 10.169 -0.108 -12.232 1.00 89.25 82 ARG A N 1
ATOM 692 C CA . ARG A 1 82 ? 9.862 1.153 -12.945 1.00 89.25 82 ARG A CA 1
ATOM 693 C C . ARG A 1 82 ? 10.833 1.477 -14.088 1.00 89.25 82 ARG A C 1
ATOM 695 O O . ARG A 1 82 ? 10.441 2.146 -15.037 1.00 89.25 82 ARG A O 1
ATOM 702 N N . GLY A 1 83 ? 12.084 1.016 -13.996 1.00 91.19 83 GLY A N 1
ATOM 703 C CA . GLY A 1 83 ? 13.120 1.219 -15.018 1.00 91.19 83 GLY A CA 1
ATOM 704 C C . GLY A 1 83 ? 13.208 0.105 -16.064 1.00 91.19 83 GLY A C 1
ATOM 705 O O . GLY A 1 83 ? 13.839 0.292 -17.103 1.00 91.19 83 GLY A O 1
ATOM 706 N N . ALA A 1 84 ? 12.552 -1.035 -15.825 1.00 94.12 84 ALA A N 1
ATOM 707 C CA . ALA A 1 84 ? 12.610 -2.200 -16.700 1.00 94.12 84 ALA A CA 1
ATOM 708 C C . ALA A 1 84 ? 12.237 -1.918 -18.171 1.00 94.12 84 ALA A C 1
ATOM 710 O O . ALA A 1 84 ? 12.985 -2.370 -19.037 1.00 94.12 84 ALA A O 1
ATOM 711 N N . PRO A 1 85 ? 11.166 -1.162 -18.510 1.00 94.12 85 PRO A N 1
ATOM 712 C CA . PRO A 1 85 ? 10.815 -0.948 -19.917 1.00 94.12 85 PRO A CA 1
ATOM 713 C C . PRO A 1 85 ? 11.897 -0.179 -20.686 1.00 94.12 85 PRO A C 1
ATOM 715 O O . PRO A 1 85 ? 12.198 -0.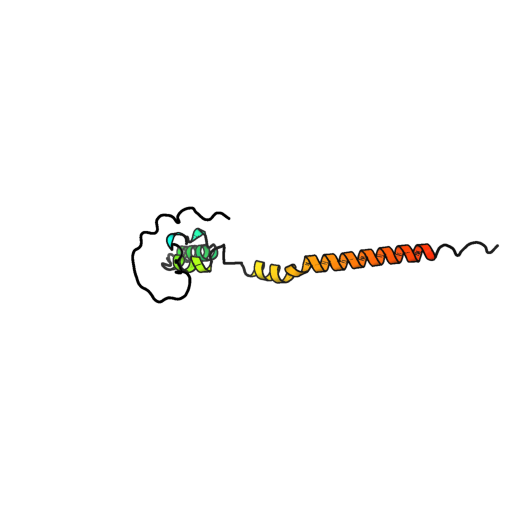522 -21.826 1.00 94.12 85 PRO A O 1
ATOM 718 N N . TYR A 1 86 ? 12.535 0.808 -20.052 1.00 96.06 86 TYR A N 1
ATOM 719 C CA . TYR A 1 86 ? 13.628 1.565 -20.665 1.00 96.06 86 TYR A CA 1
ATOM 720 C C . TYR A 1 86 ? 14.883 0.707 -20.843 1.00 96.06 86 TYR A C 1
ATOM 722 O O . TYR A 1 86 ? 15.514 0.753 -21.897 1.00 96.06 86 TYR A O 1
ATOM 730 N N . GLY A 1 87 ? 15.215 -0.117 -19.842 1.00 94.56 87 GLY A N 1
ATOM 731 C CA . GLY A 1 87 ? 16.332 -1.058 -19.932 1.00 94.56 87 GLY A CA 1
ATOM 732 C C . GLY A 1 87 ? 16.146 -2.076 -21.058 1.00 94.56 87 GLY A C 1
ATOM 733 O O . GLY A 1 87 ? 17.060 -2.292 -21.848 1.00 94.56 87 GLY A O 1
ATOM 734 N N . ILE A 1 88 ? 14.942 -2.644 -21.186 1.00 96.62 88 ILE A N 1
ATOM 735 C CA . ILE A 1 88 ? 14.608 -3.593 -22.258 1.00 96.62 88 ILE A CA 1
ATOM 736 C C . ILE A 1 88 ? 14.693 -2.918 -23.634 1.00 96.62 88 ILE A C 1
ATOM 738 O O . ILE A 1 88 ? 15.239 -3.505 -24.567 1.00 96.62 88 ILE A O 1
ATOM 742 N N . ALA A 1 89 ? 14.212 -1.679 -23.765 1.00 97.31 89 ALA A N 1
ATOM 743 C CA . ALA A 1 89 ? 14.295 -0.930 -25.017 1.00 97.31 89 ALA A CA 1
ATOM 744 C C . ALA A 1 89 ? 15.750 -0.646 -25.432 1.00 97.31 89 ALA A C 1
ATOM 746 O O . ALA A 1 89 ? 16.123 -0.881 -26.584 1.00 97.31 89 ALA A O 1
ATOM 747 N N . ALA A 1 90 ? 16.589 -0.193 -24.495 1.00 97.50 90 ALA A N 1
ATOM 748 C CA . ALA A 1 90 ? 18.005 0.060 -24.755 1.00 97.50 90 ALA A CA 1
ATOM 749 C C . ALA A 1 90 ? 18.745 -1.230 -25.141 1.00 97.50 90 ALA A C 1
ATOM 751 O O . ALA A 1 90 ? 19.459 -1.259 -26.141 1.00 97.50 90 ALA A O 1
ATOM 752 N N . PHE A 1 91 ? 18.509 -2.318 -24.406 1.00 97.06 91 PHE A N 1
ATOM 753 C CA . PHE A 1 91 ? 19.098 -3.623 -24.692 1.00 97.06 91 PHE A CA 1
ATOM 754 C C . PHE A 1 91 ? 18.699 -4.154 -26.078 1.00 97.06 91 PHE A C 1
ATOM 756 O O . PHE A 1 91 ? 19.560 -4.561 -26.858 1.00 97.06 91 PHE A O 1
ATOM 763 N N . GLY A 1 92 ? 17.411 -4.083 -26.429 1.00 97.69 92 GLY A N 1
ATOM 764 C CA . GLY A 1 92 ? 16.934 -4.471 -27.758 1.00 97.69 92 GLY A CA 1
ATOM 765 C C . GLY A 1 92 ? 17.552 -3.624 -28.873 1.00 97.69 92 GLY A C 1
ATOM 766 O O . GLY A 1 92 ? 17.940 -4.162 -29.908 1.00 97.69 92 GLY A O 1
ATOM 767 N N . THR A 1 93 ? 17.714 -2.319 -28.642 1.00 97.31 93 THR A N 1
ATOM 768 C CA . THR A 1 93 ? 18.357 -1.403 -29.599 1.00 97.31 93 THR A CA 1
ATOM 769 C C . THR A 1 93 ? 19.804 -1.810 -29.870 1.00 97.31 93 THR A C 1
ATOM 771 O O . THR A 1 93 ? 20.209 -1.892 -31.029 1.00 97.31 93 THR A O 1
ATOM 774 N N . VAL A 1 94 ? 20.567 -2.128 -28.821 1.00 97.12 94 VAL A N 1
ATOM 775 C CA . VAL A 1 94 ? 21.959 -2.582 -28.955 1.00 97.12 94 VAL A CA 1
ATOM 776 C C . VAL A 1 94 ? 22.039 -3.887 -29.752 1.00 97.12 94 VAL A C 1
ATOM 778 O O . VAL A 1 94 ? 22.800 -3.954 -30.712 1.00 97.12 94 VAL A O 1
ATOM 781 N N . ILE A 1 95 ? 21.198 -4.883 -29.448 1.00 97.06 95 ILE A N 1
ATOM 782 C CA . ILE A 1 95 ? 21.177 -6.157 -30.193 1.00 97.06 95 ILE A CA 1
ATOM 783 C C . ILE A 1 95 ? 20.895 -5.938 -31.684 1.00 97.06 95 ILE A C 1
ATOM 785 O O . ILE A 1 95 ? 21.519 -6.570 -32.539 1.00 97.06 95 ILE A O 1
ATOM 789 N N . VAL A 1 96 ? 19.939 -5.064 -32.014 1.00 96.81 96 VAL A N 1
ATOM 790 C CA . VAL A 1 96 ? 19.599 -4.761 -33.411 1.00 96.81 96 VAL A CA 1
ATOM 791 C C . VAL A 1 96 ? 20.785 -4.111 -34.122 1.00 96.81 96 VAL A C 1
ATOM 793 O O . VAL A 1 96 ? 21.120 -4.526 -35.232 1.00 96.81 96 VAL A O 1
ATOM 796 N 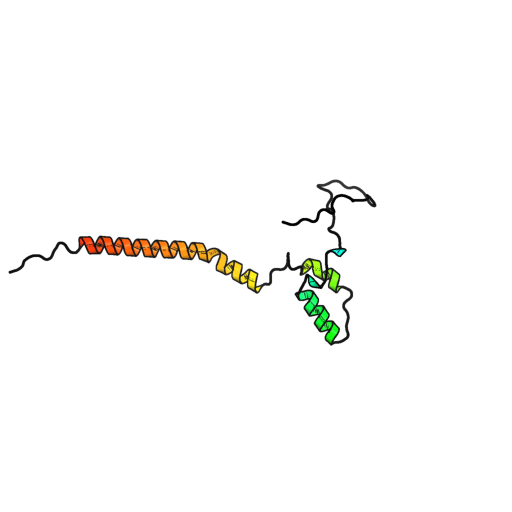N . LEU A 1 97 ? 21.460 -3.155 -33.480 1.00 96.00 97 LEU A N 1
ATOM 797 C CA . LEU A 1 97 ? 22.657 -2.514 -34.028 1.00 96.00 97 LEU A CA 1
ATOM 798 C C . LEU A 1 97 ? 23.796 -3.517 -34.245 1.00 96.00 97 LEU A C 1
ATOM 800 O O . LEU A 1 97 ? 24.379 -3.538 -35.327 1.00 96.00 97 LEU A O 1
ATOM 804 N N . GLU A 1 98 ? 24.073 -4.391 -33.275 1.00 93.19 98 GLU A N 1
ATOM 805 C CA . GLU A 1 98 ? 25.096 -5.438 -33.397 1.00 93.19 98 GLU A CA 1
ATOM 806 C C . GLU A 1 98 ? 24.790 -6.413 -34.541 1.00 93.19 98 GLU A C 1
ATOM 808 O O . GLU A 1 98 ? 25.673 -6.756 -35.333 1.00 93.19 98 GLU A O 1
ATOM 813 N N . LYS A 1 99 ? 23.527 -6.839 -34.675 1.00 94.12 99 LYS A N 1
ATOM 814 C CA . LYS A 1 99 ? 23.083 -7.719 -35.766 1.00 94.12 99 LYS A CA 1
ATOM 815 C C . LYS A 1 99 ? 23.237 -7.053 -37.129 1.00 94.12 99 LYS A C 1
ATOM 817 O O . LYS A 1 99 ? 23.721 -7.699 -38.059 1.00 94.12 99 LYS A O 1
ATOM 822 N N . LEU A 1 100 ? 22.841 -5.786 -37.252 1.00 93.56 100 LEU A N 1
ATOM 823 C CA . LEU A 1 100 ? 22.980 -5.019 -38.490 1.00 93.56 100 LEU A CA 1
ATOM 824 C C . LEU A 1 100 ? 24.452 -4.809 -38.844 1.00 93.56 100 LEU A C 1
ATOM 826 O O . LEU A 1 100 ? 24.849 -5.095 -39.972 1.00 93.56 100 LEU A O 1
ATOM 830 N N . TYR A 1 101 ? 25.273 -4.397 -37.878 1.00 92.12 101 TYR A N 1
ATOM 831 C CA . TYR A 1 101 ? 26.709 -4.212 -38.069 1.00 92.12 101 TYR A CA 1
ATOM 832 C C . TYR A 1 101 ? 27.392 -5.514 -38.509 1.00 92.12 101 TYR A C 1
ATOM 834 O O . TYR A 1 101 ? 28.095 -5.542 -39.518 1.00 92.12 101 TYR A O 1
ATOM 842 N N . GLY A 1 102 ? 27.118 -6.626 -37.819 1.00 88.06 102 GLY A N 1
ATOM 843 C CA . GLY A 1 102 ? 27.646 -7.939 -38.183 1.00 88.06 102 GLY A CA 1
ATOM 844 C C . GLY A 1 102 ? 27.180 -8.420 -39.562 1.00 88.06 102 GLY A C 1
ATOM 845 O O . GLY A 1 102 ? 27.957 -9.038 -40.286 1.00 88.06 102 GLY A O 1
ATOM 846 N N . TYR A 1 103 ? 25.941 -8.125 -39.960 1.00 87.00 103 TYR A N 1
ATOM 847 C CA . TYR A 1 103 ? 25.428 -8.457 -41.291 1.00 87.00 103 TYR A CA 1
ATOM 848 C C . TYR A 1 103 ? 26.125 -7.654 -42.399 1.00 87.00 103 TYR A C 1
ATOM 850 O O . TYR A 1 103 ? 26.533 -8.227 -43.411 1.00 87.00 103 TYR A O 1
ATOM 858 N N . VAL A 1 104 ? 26.304 -6.346 -42.195 1.00 85.00 104 VAL A N 1
ATOM 859 C CA . VAL A 1 104 ? 26.987 -5.460 -43.149 1.00 85.00 104 VAL A CA 1
ATOM 860 C C . VAL A 1 104 ? 28.466 -5.833 -43.281 1.00 85.00 104 VAL A C 1
ATOM 862 O O . VAL A 1 104 ? 28.940 -5.984 -44.407 1.00 85.00 104 VAL A O 1
ATOM 865 N N . ASN A 1 105 ? 29.182 -6.065 -42.175 1.00 80.00 105 ASN A N 1
ATOM 866 C CA . ASN A 1 105 ? 30.599 -6.447 -42.222 1.00 80.00 105 ASN A CA 1
ATOM 867 C C . ASN A 1 105 ? 30.827 -7.827 -42.851 1.00 80.00 105 ASN A C 1
ATOM 869 O O . ASN A 1 105 ? 31.782 -7.998 -43.602 1.00 80.00 105 ASN A O 1
ATOM 873 N N . ARG A 1 106 ? 29.953 -8.812 -42.601 1.00 69.88 106 ARG A N 1
ATOM 874 C CA . ARG A 1 106 ? 30.064 -10.120 -43.269 1.00 69.88 106 ARG A CA 1
ATOM 875 C C . ARG A 1 106 ? 29.832 -10.010 -44.773 1.00 69.88 106 ARG A C 1
ATOM 877 O O . ARG A 1 106 ? 30.543 -10.661 -45.526 1.00 69.88 106 ARG A O 1
ATOM 884 N N . LYS A 1 107 ? 28.899 -9.164 -45.228 1.00 59.44 107 LYS A N 1
ATOM 885 C CA . LYS A 1 107 ? 28.687 -8.932 -46.666 1.00 59.44 107 LYS A CA 1
ATOM 886 C C . LYS A 1 107 ? 29.902 -8.321 -47.370 1.00 59.44 107 LYS A C 1
ATOM 888 O O . LYS A 1 107 ? 30.160 -8.703 -48.498 1.00 59.44 107 LYS A O 1
ATOM 893 N N . HIS A 1 108 ? 30.666 -7.452 -46.708 1.00 58.06 108 HIS A N 1
ATOM 894 C CA . HIS A 1 108 ? 31.872 -6.845 -47.291 1.00 58.06 108 HIS A CA 1
ATOM 895 C C . HIS A 1 108 ? 33.119 -7.754 -47.246 1.00 58.06 108 HIS A C 1
ATOM 897 O O . HIS A 1 108 ? 34.142 -7.414 -47.829 1.00 58.06 108 HIS A O 1
ATOM 903 N N . GLY A 1 109 ? 33.063 -8.900 -46.555 1.00 55.06 109 GLY A N 1
ATOM 904 C CA . GLY A 1 109 ? 34.186 -9.839 -46.420 1.00 55.06 109 GLY A CA 1
ATOM 905 C C . GLY A 1 109 ? 34.165 -11.035 -47.380 1.00 55.06 109 GLY A C 1
ATOM 906 O O . GLY A 1 109 ? 35.089 -11.843 -47.343 1.00 55.06 109 GLY A O 1
ATOM 907 N N . HIS A 1 110 ? 33.135 -11.181 -48.221 1.00 55.09 110 HIS A N 1
ATOM 908 C CA . HIS A 1 110 ? 32.950 -12.355 -49.091 1.00 55.09 110 HIS A CA 1
ATOM 909 C C . HIS A 1 110 ? 33.232 -12.113 -50.587 1.00 55.09 110 HIS A C 1
ATOM 911 O O . HIS A 1 110 ? 33.005 -13.018 -51.385 1.00 55.09 110 HIS A O 1
ATOM 917 N N . ASP A 1 111 ? 33.819 -10.974 -50.966 1.00 53.72 111 ASP A N 1
ATOM 918 C CA . ASP A 1 111 ? 34.153 -10.660 -52.370 1.00 53.72 111 ASP A CA 1
ATOM 919 C C . ASP A 1 111 ? 35.622 -10.975 -52.753 1.00 53.72 111 ASP A C 1
ATOM 921 O O . ASP A 1 111 ? 36.108 -10.543 -53.795 1.00 53.72 111 ASP A O 1
ATOM 925 N N . GLY A 1 112 ? 36.357 -11.728 -51.919 1.00 53.88 112 GLY A N 1
ATOM 926 C CA . GLY A 1 112 ? 37.824 -11.843 -52.006 1.00 53.88 112 GLY A CA 1
ATOM 927 C C . GLY A 1 112 ? 38.441 -13.228 -52.238 1.00 53.88 112 GLY A C 1
ATOM 928 O O . GLY A 1 112 ? 39.659 -13.343 -52.143 1.00 53.88 112 GLY A O 1
ATOM 929 N N . HIS A 1 113 ? 37.677 -14.284 -52.538 1.00 55.62 113 HIS A N 1
ATOM 930 C CA . HIS A 1 113 ? 38.257 -15.603 -52.849 1.00 55.62 113 HIS A CA 1
ATOM 931 C C . HIS A 1 113 ? 37.769 -16.142 -54.192 1.00 55.62 113 HIS A C 1
ATOM 933 O O . HIS A 1 113 ? 36.977 -17.078 -54.266 1.00 55.62 113 HIS A O 1
ATOM 939 N N . ALA A 1 114 ? 38.298 -15.573 -55.273 1.00 50.81 114 ALA A N 1
ATOM 940 C CA . ALA A 1 114 ? 38.285 -16.219 -56.573 1.00 50.81 114 ALA A CA 1
ATOM 941 C C . ALA A 1 114 ? 39.706 -16.244 -57.158 1.00 50.81 114 ALA A C 1
ATOM 943 O O . ALA A 1 114 ? 40.247 -15.210 -57.532 1.00 50.81 114 ALA A O 1
ATOM 944 N N . LYS A 1 115 ? 40.208 -17.477 -57.322 1.00 45.75 115 LYS A N 1
ATOM 945 C CA . LYS A 1 115 ? 41.266 -17.934 -58.247 1.00 45.75 115 LYS A CA 1
ATOM 946 C C . LYS A 1 115 ? 42.715 -17.957 -57.734 1.00 45.75 115 LYS A C 1
ATOM 948 O O . LYS A 1 115 ? 43.487 -17.033 -57.942 1.00 45.75 115 LYS A O 1
ATOM 953 N N . HIS A 1 116 ? 43.098 -19.120 -57.205 1.00 45.44 116 HIS A N 1
ATOM 954 C CA . HIS A 1 116 ? 44.428 -19.702 -57.401 1.00 45.44 116 HIS A CA 1
ATOM 955 C C . HIS A 1 116 ? 44.238 -21.105 -57.994 1.00 45.44 116 HIS A C 1
ATOM 957 O O . HIS A 1 116 ? 43.852 -22.014 -57.266 1.00 45.44 116 HIS A O 1
ATOM 963 N N . HIS A 1 117 ? 44.447 -21.240 -59.304 1.00 42.38 117 HIS A N 1
ATOM 964 C CA . HIS A 1 117 ? 44.739 -22.475 -60.039 1.00 42.38 117 HIS A CA 1
ATOM 965 C C . HIS A 1 117 ? 45.455 -22.088 -61.331 1.00 42.38 117 HIS A C 1
ATOM 967 O O . 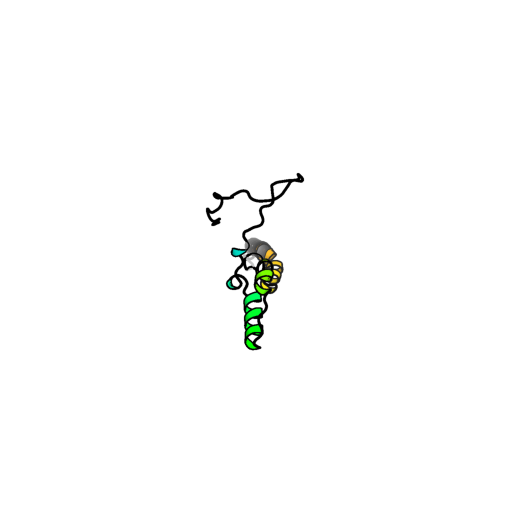HIS A 1 117 ? 44.988 -21.114 -61.968 1.00 42.38 117 HIS A O 1
#

Radius of gyration: 31.57 Å; chains: 1; bounding box: 72×55×83 Å

Secondary structure (DSSP, 8-state):
----S-TT------------SS---PPPGGG--GGG-HHHHHHHHHHHHTT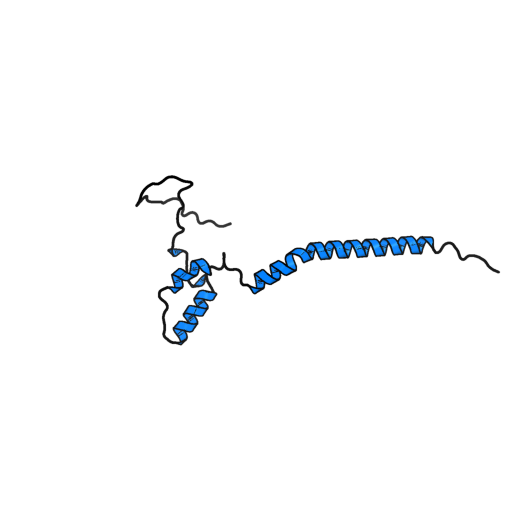---TTHHHHHHHH-TTT---HHHHHHHHHHTTHHHHHHHHHHHHHHHHHHHHHHHHHTSS------